Protein AF-A0A1U9Z2N8-F1 (afdb_monomer)

Structure (mmCIF, N/CA/C/O backbone):
data_AF-A0A1U9Z2N8-F1
#
_entry.id   AF-A0A1U9Z2N8-F1
#
loop_
_atom_site.group_PDB
_atom_site.id
_atom_site.type_symbol
_atom_site.label_atom_id
_atom_site.label_alt_id
_atom_site.label_comp_id
_atom_site.label_asym_id
_atom_site.label_entity_id
_atom_site.label_seq_id
_atom_site.pdbx_PDB_ins_code
_atom_site.Cartn_x
_atom_site.Cartn_y
_atom_site.Cartn_z
_atom_site.occupancy
_atom_site.B_iso_or_equiv
_atom_site.auth_seq_id
_atom_site.auth_comp_id
_atom_site.auth_asym_id
_atom_site.auth_atom_id
_atom_site.pdbx_PDB_model_num
ATOM 1 N N . MET A 1 1 ? -7.233 -22.721 44.522 1.00 43.84 1 MET A N 1
ATOM 2 C CA . MET A 1 1 ? -7.079 -23.276 43.161 1.00 43.84 1 MET A CA 1
ATOM 3 C C . MET A 1 1 ? -7.360 -22.132 42.201 1.00 43.84 1 MET A C 1
ATOM 5 O O . MET A 1 1 ? -8.273 -21.371 42.479 1.00 43.84 1 MET A O 1
ATOM 9 N N . PHE A 1 2 ? -6.476 -21.909 41.234 1.00 42.38 2 PHE A N 1
ATOM 10 C CA . PHE A 1 2 ? -6.271 -20.635 40.539 1.00 42.38 2 PHE A CA 1
ATOM 11 C C . PHE A 1 2 ? -7.500 -20.159 39.760 1.00 42.38 2 PHE A C 1
ATOM 13 O O . PHE A 1 2 ? -8.056 -20.897 38.957 1.00 42.38 2 PHE A O 1
ATOM 20 N N . GLU A 1 3 ? -7.896 -18.913 40.000 1.00 45.72 3 GLU A N 1
ATOM 21 C CA . GLU A 1 3 ? -8.934 -18.231 39.239 1.00 45.72 3 GLU A CA 1
ATOM 22 C C . GLU A 1 3 ? -8.285 -17.622 37.993 1.00 45.72 3 GLU A C 1
ATOM 24 O O . GLU A 1 3 ? -7.484 -16.685 38.088 1.00 45.72 3 GLU A O 1
ATOM 29 N N . GLU A 1 4 ? -8.573 -18.208 36.830 1.00 45.78 4 GLU A N 1
ATOM 30 C CA . GLU A 1 4 ? -8.168 -17.686 35.527 1.00 45.78 4 GLU A CA 1
ATOM 31 C C . GLU A 1 4 ? -8.770 -16.293 35.340 1.00 45.78 4 GLU A C 1
ATOM 33 O O . GLU A 1 4 ? -9.925 -16.107 34.954 1.00 45.78 4 GLU A O 1
ATOM 38 N N . ARG A 1 5 ? -7.964 -15.269 35.620 1.00 46.22 5 ARG A N 1
ATOM 39 C CA . ARG A 1 5 ? -8.271 -13.900 35.225 1.00 46.22 5 ARG A CA 1
ATOM 40 C C . ARG A 1 5 ? -8.181 -13.822 33.704 1.00 46.22 5 ARG A C 1
ATOM 42 O O . ARG A 1 5 ? -7.129 -13.495 33.165 1.00 46.22 5 ARG A O 1
ATOM 49 N N . SER A 1 6 ? -9.295 -14.097 33.024 1.00 51.06 6 SER A N 1
ATOM 50 C CA . SER A 1 6 ? -9.487 -13.690 31.631 1.00 51.06 6 SER A CA 1
ATOM 51 C C . SER A 1 6 ? -9.126 -12.205 31.510 1.00 51.06 6 SER A C 1
ATOM 53 O O . SER A 1 6 ? -9.690 -11.387 32.250 1.00 51.06 6 SER A O 1
ATOM 55 N N . PRO A 1 7 ? -8.177 -11.820 30.640 1.00 51.78 7 PRO A N 1
ATOM 56 C CA . PRO A 1 7 ? -7.832 -10.421 30.475 1.00 51.78 7 PRO A CA 1
ATOM 57 C C . PRO A 1 7 ? -9.045 -9.700 29.886 1.00 51.78 7 PRO A C 1
ATOM 59 O O . PRO A 1 7 ? -9.415 -9.901 28.733 1.00 51.78 7 PRO A O 1
ATOM 62 N N . ARG A 1 8 ? -9.696 -8.859 30.696 1.00 50.41 8 ARG A N 1
ATOM 63 C CA . ARG A 1 8 ? -10.712 -7.929 30.198 1.00 50.41 8 ARG A CA 1
ATOM 64 C C . ARG A 1 8 ? -9.999 -6.935 29.283 1.00 50.41 8 ARG A C 1
ATOM 66 O O . ARG A 1 8 ? -9.263 -6.078 29.773 1.00 50.41 8 ARG A O 1
ATOM 73 N N . LEU A 1 9 ? -10.205 -7.058 27.972 1.00 56.06 9 LEU A N 1
ATOM 74 C CA . LEU A 1 9 ? -9.880 -6.003 27.013 1.00 56.06 9 LEU A CA 1
ATOM 75 C C . LEU A 1 9 ? -10.618 -4.739 27.472 1.00 56.06 9 LEU A C 1
ATOM 77 O O . LEU A 1 9 ? -11.848 -4.702 27.517 1.00 56.06 9 LEU A O 1
ATOM 81 N N . LYS A 1 10 ? -9.866 -3.732 27.921 1.00 50.94 10 LYS A N 1
ATOM 82 C CA . LYS A 1 10 ? -10.428 -2.456 28.367 1.00 50.94 10 LYS A CA 1
ATOM 83 C C . LYS A 1 10 ? -10.980 -1.709 27.145 1.00 50.94 10 LYS A C 1
ATOM 85 O O . LYS A 1 10 ? -10.225 -1.065 26.427 1.00 50.94 10 LYS A O 1
ATOM 90 N N . SER A 1 11 ? -12.289 -1.806 26.930 1.00 58.47 11 SER A N 1
ATOM 91 C CA . SER A 1 11 ? -13.082 -0.876 26.112 1.00 58.47 11 SER A CA 1
ATOM 92 C C . SER A 1 11 ? -13.019 0.511 26.783 1.00 58.47 11 SER A C 1
ATOM 94 O O . SER A 1 11 ? -13.082 0.578 28.008 1.00 58.47 11 SER A O 1
ATOM 96 N N . GLU A 1 12 ? -12.762 1.643 26.117 1.00 52.28 12 GLU A N 1
ATOM 97 C CA . GLU A 1 12 ? -13.768 2.296 25.260 1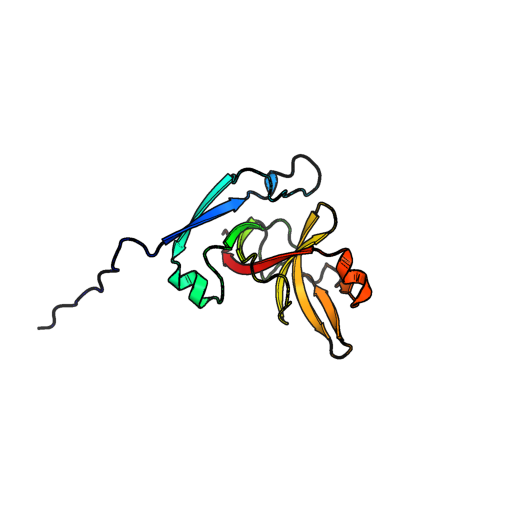.00 52.28 12 GLU A CA 1
ATOM 98 C C . GLU A 1 12 ? -13.219 3.330 24.233 1.00 52.28 12 GLU A C 1
ATOM 100 O O . GLU A 1 12 ? -14.010 4.037 23.617 1.00 52.28 12 GLU A O 1
ATOM 105 N N . LYS A 1 13 ? -11.902 3.453 23.974 1.00 57.69 13 LYS A N 1
ATOM 106 C CA . LYS A 1 13 ? -11.373 4.401 22.944 1.00 57.69 13 LYS A CA 1
ATOM 107 C C . LYS A 1 13 ? -10.172 3.898 22.119 1.00 57.69 13 LYS A C 1
ATOM 109 O O . LYS A 1 13 ? -9.349 4.693 21.666 1.00 57.69 13 LYS A O 1
ATOM 114 N N . THR A 1 14 ? -10.043 2.588 21.917 1.00 84.81 14 THR A N 1
ATOM 115 C CA . THR A 1 14 ? -8.888 2.008 21.193 1.00 84.81 14 THR A CA 1
ATOM 116 C C . THR A 1 14 ? -9.135 1.844 19.694 1.00 84.81 14 THR A C 1
ATOM 118 O O . THR A 1 14 ? -8.180 1.784 18.922 1.00 84.81 14 THR A O 1
ATOM 121 N N . LEU A 1 15 ? -10.396 1.793 19.265 1.00 92.69 15 LEU A N 1
ATOM 122 C CA . LEU A 1 15 ? -10.748 1.596 17.863 1.00 92.69 15 LEU A CA 1
ATOM 123 C C . LEU A 1 15 ? -10.699 2.911 17.078 1.00 92.69 15 LEU A C 1
ATOM 125 O O . LEU A 1 15 ? -11.011 3.985 17.597 1.00 92.69 15 LEU A O 1
ATOM 129 N N . ILE A 1 16 ? -10.311 2.810 15.814 1.00 94.44 16 ILE A N 1
ATOM 130 C CA . ILE A 1 16 ? -10.447 3.853 14.808 1.00 94.44 16 ILE A CA 1
ATOM 131 C C . ILE A 1 16 ? -11.221 3.291 13.622 1.00 94.44 16 ILE A C 1
ATOM 133 O O . ILE A 1 16 ? -10.994 2.161 13.192 1.00 94.44 16 ILE A O 1
ATOM 137 N N . THR A 1 17 ? -12.144 4.092 13.112 1.00 95.81 17 THR A N 1
ATOM 138 C CA . THR A 1 17 ? -12.923 3.773 11.923 1.00 95.81 17 THR A CA 1
ATOM 139 C C . THR A 1 17 ? -12.212 4.365 10.719 1.00 95.81 17 THR A C 1
ATOM 141 O O . THR A 1 17 ? -12.107 5.584 10.607 1.00 95.81 17 THR A O 1
ATOM 144 N N . LEU A 1 18 ? -11.703 3.505 9.841 1.00 94.06 18 LEU A N 1
ATOM 145 C CA . LEU A 1 18 ? -11.035 3.917 8.614 1.00 94.06 18 LEU A CA 1
ATOM 146 C C . LEU A 1 18 ? -12.054 3.980 7.469 1.00 94.06 18 LEU A C 1
ATOM 148 O O . LEU A 1 18 ? -12.837 3.033 7.322 1.00 94.06 18 LEU A O 1
ATOM 152 N N . PRO A 1 19 ? -12.064 5.042 6.646 1.00 92.25 19 PRO A N 1
ATOM 153 C CA . PRO A 1 19 ? -12.934 5.106 5.478 1.00 92.25 19 PRO A CA 1
ATOM 154 C C . PRO A 1 19 ? -12.567 4.005 4.477 1.00 92.25 19 PRO A C 1
ATOM 156 O O . PRO A 1 19 ? -11.389 3.752 4.222 1.00 92.25 19 PRO A O 1
ATOM 159 N N . PHE A 1 20 ? -13.585 3.345 3.926 1.00 90.81 20 PHE A N 1
ATOM 160 C CA . PHE A 1 20 ? -13.442 2.326 2.893 1.00 90.81 20 PHE A CA 1
ATOM 161 C C . PHE A 1 20 ? -13.826 2.900 1.534 1.00 90.81 20 PHE A C 1
ATOM 163 O O . PHE A 1 20 ? -14.971 3.302 1.325 1.00 90.81 20 PHE A O 1
ATOM 170 N N . PHE A 1 21 ? -12.880 2.888 0.603 1.00 85.00 21 PHE A N 1
ATOM 171 C CA . PHE A 1 21 ? -13.091 3.274 -0.782 1.00 85.00 21 PHE A CA 1
ATOM 172 C C . PHE A 1 21 ? -13.222 2.010 -1.629 1.00 85.00 21 PHE A C 1
ATOM 174 O O . PHE A 1 21 ? -12.273 1.234 -1.786 1.00 85.00 21 PHE A O 1
ATOM 181 N N . ALA A 1 22 ? -14.422 1.787 -2.164 1.00 67.88 22 ALA A N 1
ATOM 182 C CA . ALA A 1 22 ? -14.611 0.765 -3.176 1.00 67.88 22 ALA A CA 1
ATOM 183 C C . ALA A 1 22 ? -13.871 1.216 -4.436 1.00 67.88 22 ALA A C 1
ATOM 185 O O . ALA A 1 22 ? -14.081 2.327 -4.916 1.00 67.88 22 ALA A O 1
ATOM 186 N N . ALA A 1 23 ? -13.032 0.349 -4.998 1.00 58.06 23 ALA A N 1
ATOM 187 C CA . ALA A 1 23 ? -12.311 0.665 -6.228 1.00 58.06 23 ALA A CA 1
ATOM 188 C C . ALA A 1 23 ? -13.238 0.921 -7.440 1.00 58.06 23 ALA A C 1
ATOM 190 O O . ALA A 1 23 ? -12.785 1.378 -8.486 1.00 58.06 23 ALA A O 1
ATOM 191 N N . GLU A 1 24 ? -14.535 0.625 -7.302 1.00 45.97 24 GLU A N 1
ATOM 192 C CA . GLU A 1 24 ? -15.568 0.727 -8.338 1.00 45.97 24 GLU A CA 1
ATOM 193 C C . GLU A 1 24 ? -16.219 2.109 -8.483 1.00 45.97 24 GLU A C 1
ATOM 195 O O . GLU A 1 24 ? -17.018 2.295 -9.397 1.00 45.97 24 GLU A O 1
ATOM 200 N N . ALA A 1 25 ? -15.838 3.113 -7.688 1.00 34.59 25 ALA A N 1
ATOM 201 C CA . ALA A 1 25 ? -16.186 4.502 -8.013 1.00 34.59 25 ALA A CA 1
ATOM 202 C C . ALA A 1 25 ? -15.441 5.032 -9.271 1.00 34.59 25 ALA A C 1
ATOM 204 O O . ALA A 1 25 ? -15.705 6.125 -9.764 1.00 34.59 25 ALA A O 1
ATOM 205 N N . ALA A 1 26 ? -14.665 4.157 -9.920 1.00 36.19 26 ALA A N 1
ATOM 206 C CA . ALA A 1 26 ? -14.300 4.206 -11.327 1.00 36.19 26 ALA A CA 1
ATOM 207 C C . ALA A 1 26 ? -15.516 4.014 -12.266 1.00 36.19 26 ALA A C 1
ATOM 209 O O . ALA A 1 26 ? -15.616 3.023 -12.998 1.00 36.19 26 ALA A O 1
ATOM 210 N N . ALA A 1 27 ? -16.421 4.993 -12.319 1.00 26.98 27 ALA A N 1
ATOM 211 C CA . ALA A 1 27 ? -17.355 5.131 -13.434 1.00 26.98 27 ALA A CA 1
ATOM 212 C C . ALA A 1 27 ? -16.579 5.584 -14.691 1.00 26.98 27 ALA A C 1
ATOM 214 O O . ALA A 1 27 ? -16.524 6.763 -15.028 1.00 26.98 27 ALA A O 1
ATOM 215 N N . GLY A 1 28 ? -15.947 4.617 -15.365 1.00 28.16 28 GLY A N 1
ATOM 216 C CA . GLY A 1 28 ? -15.157 4.801 -16.585 1.00 28.16 28 GLY A CA 1
ATOM 217 C C . GLY A 1 28 ? -13.679 5.080 -16.302 1.00 28.16 28 GLY A C 1
ATOM 218 O O . GLY A 1 28 ? -13.316 6.161 -15.863 1.00 28.16 28 GLY A O 1
ATOM 219 N N . PHE A 1 29 ? -12.816 4.104 -16.599 1.00 29.61 29 PHE A N 1
ATOM 220 C CA . PHE A 1 29 ? -11.349 4.228 -16.574 1.00 29.61 29 PHE A CA 1
ATOM 221 C C . PHE A 1 29 ? -10.724 4.617 -15.217 1.00 29.61 29 PHE A C 1
ATOM 223 O O . PHE A 1 29 ? -10.268 5.735 -15.028 1.00 29.61 29 PHE A O 1
ATOM 230 N N . GLY A 1 30 ? -10.617 3.658 -14.289 1.00 35.53 30 GLY A N 1
ATOM 231 C CA . GLY A 1 30 ? -9.531 3.616 -13.288 1.00 35.53 30 GLY A CA 1
ATOM 232 C C . GLY A 1 30 ? -9.459 4.715 -12.219 1.00 35.53 30 GLY A C 1
ATOM 233 O O . GLY A 1 30 ? -8.498 4.722 -11.451 1.00 35.53 30 GLY A O 1
ATOM 234 N N . ARG A 1 31 ? -10.448 5.604 -12.137 1.00 39.75 31 ARG A N 1
ATOM 235 C CA . ARG A 1 31 ? -10.455 6.722 -11.194 1.00 39.75 31 ARG A CA 1
ATOM 236 C C . ARG A 1 31 ? -10.863 6.266 -9.796 1.00 39.75 31 ARG A C 1
ATOM 238 O O . ARG A 1 31 ? -11.978 5.813 -9.595 1.00 39.75 31 ARG A O 1
ATOM 245 N N . ILE A 1 32 ? -9.947 6.413 -8.843 1.00 47.88 32 ILE A N 1
ATOM 246 C CA . ILE A 1 32 ? -10.291 6.637 -7.437 1.00 47.88 32 ILE A CA 1
ATOM 247 C C . ILE A 1 32 ? -9.838 8.065 -7.154 1.00 47.88 32 ILE A C 1
ATOM 249 O O . ILE A 1 32 ? -8.643 8.341 -6.949 1.00 47.88 32 ILE A O 1
ATOM 253 N N . ALA A 1 33 ? -10.787 8.993 -7.216 1.00 48.69 33 ALA A N 1
ATOM 254 C CA . ALA A 1 33 ? -10.561 10.317 -6.673 1.00 48.69 33 ALA A CA 1
ATOM 255 C C . ALA A 1 33 ? -10.621 10.189 -5.147 1.00 48.69 33 ALA A C 1
ATOM 257 O O . ALA A 1 33 ? -11.582 9.665 -4.599 1.00 48.69 33 ALA A O 1
ATOM 258 N N . LEU A 1 34 ? -9.612 10.696 -4.433 1.00 51.88 34 LEU A N 1
ATOM 259 C CA . LEU A 1 34 ? -9.725 10.863 -2.974 1.00 51.88 34 LEU A CA 1
ATOM 260 C C . LEU A 1 34 ? -10.863 11.834 -2.585 1.00 51.88 34 LEU A C 1
ATOM 262 O O . LEU A 1 34 ? -11.174 11.953 -1.405 1.00 51.88 34 LEU A O 1
ATOM 266 N N . ASP A 1 35 ? -11.469 12.503 -3.571 1.00 52.09 35 ASP A N 1
ATOM 267 C CA . ASP A 1 35 ? -12.647 13.361 -3.441 1.00 52.09 35 ASP A CA 1
ATOM 268 C C . ASP A 1 35 ? -13.979 12.584 -3.505 1.00 52.09 35 ASP A C 1
ATOM 270 O O . ASP A 1 35 ? -15.053 13.180 -3.414 1.00 52.09 35 ASP A O 1
ATOM 274 N N . GLU A 1 36 ? -13.943 11.260 -3.678 1.00 61.72 36 GLU A N 1
ATOM 275 C CA . GLU A 1 36 ? -15.140 10.422 -3.629 1.00 61.72 36 GLU A CA 1
ATOM 276 C C . GLU A 1 36 ? -15.600 10.173 -2.192 1.00 61.72 36 GLU A C 1
ATOM 278 O O . GLU A 1 36 ? -14.814 10.096 -1.248 1.00 61.72 36 GLU A O 1
ATOM 283 N N . LEU A 1 37 ? -16.913 10.022 -2.012 1.00 67.69 37 LEU A N 1
ATOM 284 C CA . LEU A 1 37 ? -17.466 9.640 -0.719 1.00 67.69 37 LEU A CA 1
ATOM 285 C C . LEU A 1 37 ? -17.089 8.180 -0.409 1.00 67.69 37 LEU A C 1
ATOM 287 O O . LEU A 1 37 ? -17.256 7.320 -1.278 1.00 67.69 37 LEU A O 1
ATOM 291 N N . PRO A 1 38 ? -16.634 7.865 0.818 1.00 78.75 38 PRO A N 1
ATOM 292 C CA . PRO A 1 38 ? -16.364 6.490 1.215 1.00 78.75 38 PRO A CA 1
ATOM 293 C C . PRO A 1 38 ? -17.591 5.595 0.999 1.00 78.75 38 PRO A C 1
ATOM 295 O O . PRO A 1 38 ? -18.698 5.926 1.423 1.00 78.75 38 PRO A O 1
ATOM 298 N N . ALA A 1 39 ? -17.381 4.426 0.395 1.00 84.38 39 ALA A N 1
ATOM 299 C CA . ALA A 1 39 ? -18.410 3.400 0.216 1.00 84.38 39 ALA A CA 1
ATOM 300 C C . ALA A 1 39 ? -18.793 2.721 1.544 1.00 84.38 39 ALA A C 1
ATOM 302 O O . ALA A 1 39 ? -19.817 2.047 1.645 1.00 84.38 39 ALA A O 1
ATOM 303 N N . GLY A 1 40 ? -17.963 2.885 2.572 1.00 88.56 40 GLY A N 1
ATOM 304 C CA . GLY A 1 40 ? -18.222 2.396 3.914 1.00 88.56 40 GLY A CA 1
ATOM 305 C C . GLY A 1 40 ? -17.076 2.732 4.853 1.00 88.56 40 GLY A C 1
ATOM 306 O O . GLY A 1 40 ? -16.317 3.678 4.635 1.00 88.56 40 GLY A O 1
ATOM 307 N N . SER A 1 41 ? -16.925 1.933 5.902 1.00 91.81 41 SER A N 1
ATOM 308 C CA . SER A 1 41 ? -15.770 2.018 6.787 1.00 91.81 41 SER A CA 1
ATOM 309 C C . SER A 1 41 ? -15.475 0.687 7.470 1.00 91.81 41 SER A C 1
ATOM 311 O O . SER A 1 41 ? -16.343 -0.180 7.565 1.00 91.81 41 SER A O 1
ATOM 313 N N . VAL A 1 42 ? -14.237 0.527 7.937 1.00 93.00 42 VAL A N 1
ATOM 314 C CA . VAL A 1 42 ? -13.777 -0.659 8.669 1.00 93.00 42 VAL A CA 1
ATOM 315 C C . VAL A 1 42 ? -13.097 -0.208 9.955 1.00 93.00 42 VAL A C 1
ATOM 317 O O . VAL A 1 42 ? -12.264 0.699 9.942 1.00 93.00 42 VAL A O 1
ATOM 320 N N . ALA A 1 43 ? -13.456 -0.830 11.076 1.00 95.19 43 ALA A N 1
ATOM 321 C CA . ALA A 1 43 ? -12.864 -0.520 12.370 1.00 95.19 43 ALA A CA 1
ATOM 322 C C . ALA A 1 43 ? -11.598 -1.351 12.615 1.00 95.19 43 ALA A C 1
ATOM 324 O O . ALA A 1 43 ? -11.607 -2.572 12.466 1.00 95.19 43 ALA A O 1
ATOM 325 N N . PHE A 1 44 ? -10.533 -0.686 13.054 1.00 95.44 44 PHE A N 1
ATOM 326 C CA . PHE A 1 44 ? -9.278 -1.305 13.473 1.00 95.44 44 PHE A CA 1
ATOM 327 C C . PHE A 1 44 ? -8.882 -0.830 14.869 1.00 95.44 44 PHE A C 1
ATOM 329 O O . PHE A 1 44 ? -9.164 0.299 15.265 1.00 95.44 44 PHE A O 1
ATOM 336 N N . GLU A 1 45 ? -8.161 -1.666 15.611 1.00 95.44 45 GLU A N 1
ATOM 337 C CA . GLU A 1 45 ? -7.437 -1.224 16.803 1.00 95.44 45 GLU A CA 1
ATOM 338 C C . GLU A 1 45 ? -6.316 -0.250 16.404 1.00 95.44 45 GLU A C 1
ATOM 340 O O . GLU A 1 45 ? -5.453 -0.567 15.581 1.00 95.44 45 GLU A O 1
ATOM 345 N N . ARG A 1 46 ? -6.264 0.930 17.033 1.00 95.19 46 ARG A N 1
ATOM 346 C CA . ARG A 1 46 ? -5.163 1.891 16.847 1.00 95.19 46 ARG A CA 1
ATOM 347 C C . ARG A 1 46 ? -3.812 1.268 17.201 1.00 95.19 46 ARG A C 1
ATOM 349 O O . ARG A 1 46 ? -2.820 1.544 16.535 1.00 95.19 46 ARG A O 1
ATOM 356 N N . SER A 1 47 ? -3.772 0.452 18.256 1.00 95.44 47 SER A N 1
ATOM 357 C CA . SER A 1 47 ? -2.575 -0.259 18.726 1.00 95.44 47 SER A CA 1
ATOM 358 C C . SER A 1 47 ? -2.037 -1.219 17.657 1.00 95.44 47 SER A C 1
ATOM 360 O O . SER A 1 47 ? -0.836 -1.232 17.394 1.00 95.44 47 SER A O 1
ATOM 362 N N . PHE A 1 48 ? -2.934 -1.944 16.984 1.00 95.88 48 PHE A N 1
ATOM 363 C CA . PHE A 1 48 ? -2.609 -2.856 15.896 1.00 95.88 48 PHE A CA 1
ATOM 364 C C . PHE A 1 48 ? -1.987 -2.107 14.716 1.00 95.88 48 PHE A C 1
ATOM 366 O O . PHE A 1 48 ? -0.876 -2.435 14.311 1.00 95.88 48 PHE A O 1
ATOM 373 N N . LEU A 1 49 ? -2.622 -1.036 14.233 1.00 96.50 49 LEU A N 1
ATOM 374 C CA . LEU A 1 49 ? -2.076 -0.231 13.132 1.00 96.50 49 LEU A CA 1
ATOM 375 C C . LEU A 1 49 ? -0.706 0.374 13.478 1.00 96.50 49 LEU A C 1
ATOM 377 O O . LEU A 1 49 ? 0.225 0.305 12.678 1.00 96.50 49 LEU A O 1
ATOM 381 N N . ARG A 1 50 ? -0.540 0.889 14.704 1.00 96.31 50 ARG A N 1
ATOM 382 C CA . ARG A 1 50 ? 0.760 1.391 15.180 1.00 96.31 50 ARG A CA 1
ATOM 383 C C . ARG A 1 50 ? 1.826 0.299 15.224 1.00 96.31 50 ARG A C 1
ATOM 385 O O . ARG A 1 50 ? 2.975 0.580 14.903 1.00 96.31 50 ARG A O 1
ATOM 392 N N . SER A 1 51 ? 1.462 -0.932 15.588 1.00 96.19 51 SER A N 1
ATOM 393 C CA . SER A 1 51 ? 2.403 -2.062 15.599 1.00 96.19 51 SER A CA 1
ATOM 394 C C . SER A 1 51 ? 2.916 -2.431 14.201 1.00 96.19 51 SER A C 1
ATOM 396 O O . SER A 1 51 ? 4.021 -2.947 14.080 1.00 96.19 51 SER A O 1
ATOM 398 N N . LEU A 1 52 ? 2.158 -2.094 13.151 1.00 95.31 52 LEU A N 1
ATOM 399 C CA . LEU A 1 52 ? 2.555 -2.235 11.746 1.00 95.31 52 LEU A CA 1
ATOM 400 C C . LEU A 1 52 ? 3.362 -1.029 11.227 1.00 95.31 52 LEU A C 1
ATOM 402 O O . LEU A 1 52 ? 3.676 -0.955 10.042 1.00 95.31 52 LEU A O 1
ATOM 406 N N . GLY A 1 53 ? 3.678 -0.061 12.094 1.00 94.19 53 GLY A N 1
ATOM 407 C CA . GLY A 1 53 ? 4.377 1.167 11.721 1.00 94.19 53 GLY A CA 1
ATOM 408 C C . GLY A 1 53 ? 3.503 2.180 10.979 1.00 94.19 53 GLY A C 1
ATOM 409 O O . GLY A 1 53 ? 4.046 3.044 10.294 1.00 94.19 53 GLY A O 1
ATOM 410 N N . ALA A 1 54 ? 2.174 2.072 11.082 1.00 96.06 54 ALA A N 1
ATOM 411 C CA . ALA A 1 54 ? 1.234 3.010 10.477 1.00 96.06 54 ALA A CA 1
ATOM 412 C C . ALA A 1 54 ? 0.851 4.148 11.439 1.00 96.06 54 ALA A C 1
ATOM 414 O O . ALA A 1 54 ? 0.783 3.955 12.659 1.00 96.06 54 ALA A O 1
ATOM 415 N N . SER A 1 55 ? 0.522 5.316 10.891 1.00 95.94 55 SER A N 1
ATOM 416 C CA . SER A 1 55 ? -0.190 6.392 11.578 1.00 95.94 55 SER A CA 1
ATOM 417 C C . SER A 1 55 ? -1.701 6.176 11.426 1.00 95.94 55 SER A C 1
ATOM 419 O O . SER A 1 55 ? -2.237 6.424 10.344 1.00 95.94 55 SER A O 1
ATOM 421 N N . PRO A 1 56 ? -2.424 5.727 12.475 1.00 95.06 56 PRO A N 1
ATOM 422 C CA . PRO A 1 56 ? -3.823 5.316 12.337 1.00 95.06 56 PRO A CA 1
ATOM 423 C C . PRO A 1 56 ? -4.726 6.411 11.764 1.00 95.06 56 PRO A C 1
ATOM 425 O O . PRO A 1 56 ? -5.592 6.126 10.947 1.00 95.06 56 PRO A O 1
ATOM 428 N N . ASP A 1 57 ? -4.503 7.661 12.170 1.00 94.31 57 ASP A N 1
ATOM 429 C CA . ASP A 1 57 ? -5.317 8.811 11.765 1.00 94.31 57 ASP A CA 1
ATOM 430 C C . ASP A 1 57 ? -5.113 9.213 10.288 1.00 94.31 57 ASP A C 1
ATOM 432 O O . ASP A 1 57 ? -5.918 9.963 9.750 1.00 94.31 57 ASP A O 1
ATOM 436 N N . ASN A 1 58 ? -4.079 8.676 9.627 1.00 94.06 58 ASN A N 1
ATOM 437 C CA . ASN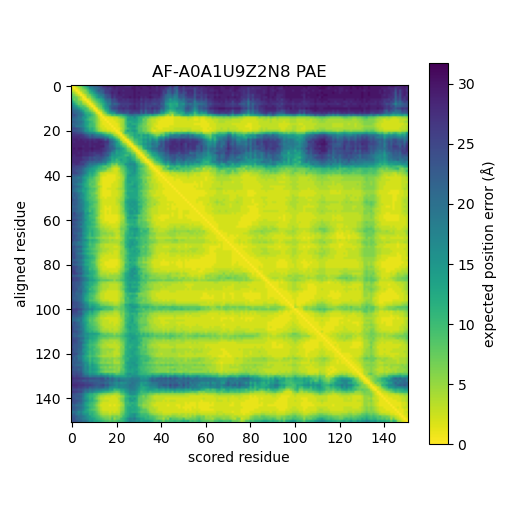 A 1 58 ? -3.793 8.877 8.201 1.00 94.06 58 ASN A CA 1
ATOM 438 C C . ASN A 1 58 ? -4.085 7.619 7.367 1.00 94.06 58 ASN A C 1
ATOM 440 O O . ASN A 1 58 ? -3.626 7.510 6.228 1.00 94.06 58 ASN A O 1
ATOM 444 N N . CYS A 1 59 ? -4.778 6.635 7.950 1.00 94.88 59 CYS A N 1
ATOM 445 C CA . CYS A 1 59 ? -5.074 5.384 7.272 1.00 94.88 59 CYS A CA 1
ATOM 446 C C . CYS A 1 59 ? -6.436 5.413 6.571 1.00 94.88 59 CYS A C 1
ATOM 448 O O . CYS A 1 59 ? -7.421 5.928 7.098 1.00 94.88 59 CYS A O 1
ATOM 450 N N . PHE A 1 60 ? -6.514 4.752 5.421 1.00 93.94 60 PHE A N 1
ATOM 451 C CA . PHE A 1 60 ? -7.773 4.395 4.771 1.00 93.94 60 PHE A CA 1
ATOM 452 C C . PHE A 1 60 ? -7.720 2.959 4.257 1.00 93.94 60 PHE A C 1
ATOM 454 O O . PHE A 1 60 ? -6.672 2.308 4.272 1.00 93.94 60 PHE A O 1
ATOM 461 N N . VAL A 1 61 ? -8.870 2.461 3.820 1.00 93.94 61 VAL A N 1
ATOM 462 C CA . VAL A 1 61 ? -9.023 1.107 3.303 1.00 93.94 61 VAL A CA 1
ATOM 463 C C . VAL A 1 61 ? -9.471 1.166 1.849 1.00 93.94 61 VAL A C 1
ATOM 465 O O . VAL A 1 61 ? -10.357 1.947 1.509 1.00 93.94 61 VAL A O 1
ATOM 468 N N . MET A 1 62 ? -8.901 0.323 0.992 1.00 90.44 62 MET A N 1
ATOM 469 C CA . MET A 1 62 ? -9.383 0.134 -0.380 1.00 90.44 62 MET A CA 1
ATOM 470 C C . MET A 1 62 ? -9.394 -1.339 -0.771 1.00 90.44 62 MET A C 1
ATOM 472 O O . MET A 1 62 ? -8.733 -2.163 -0.140 1.00 90.44 62 MET A O 1
ATOM 476 N N . LYS A 1 63 ? -10.118 -1.664 -1.840 1.00 89.19 63 LYS A N 1
ATOM 477 C CA . LYS A 1 63 ? -10.063 -2.987 -2.470 1.00 89.19 63 LYS A CA 1
ATOM 478 C C . LYS A 1 63 ? -8.980 -3.008 -3.555 1.00 89.19 63 LYS A C 1
ATOM 480 O O . LYS A 1 63 ? -8.895 -2.062 -4.340 1.00 89.19 63 LYS A O 1
ATOM 485 N N . SER A 1 64 ? -8.149 -4.048 -3.602 1.00 87.56 64 SER A N 1
ATOM 486 C CA . SER A 1 64 ? -7.273 -4.300 -4.749 1.00 87.56 64 SER A CA 1
ATOM 487 C C . SER A 1 64 ? -8.099 -4.763 -5.947 1.00 87.56 64 SER A C 1
ATOM 489 O O . SER A 1 64 ? -9.200 -5.286 -5.788 1.00 87.56 64 SER A O 1
ATOM 491 N N . ARG A 1 65 ? -7.560 -4.558 -7.151 1.00 85.38 65 ARG A N 1
ATOM 492 C CA . ARG A 1 65 ? -8.160 -5.046 -8.390 1.00 85.38 65 ARG A CA 1
ATOM 493 C C . ARG A 1 65 ? -7.088 -5.571 -9.333 1.00 85.38 65 ARG A C 1
ATOM 495 O O . ARG A 1 65 ? -6.068 -4.911 -9.539 1.00 85.38 65 ARG A O 1
ATOM 502 N N . GLY A 1 66 ? -7.372 -6.707 -9.950 1.00 85.75 66 GLY A N 1
ATOM 503 C CA . GLY A 1 66 ? -6.493 -7.391 -10.879 1.00 85.75 66 GLY A CA 1
ATOM 504 C C . GLY A 1 66 ? -5.492 -8.313 -10.188 1.00 85.75 66 GLY A C 1
ATOM 505 O O . GLY A 1 66 ? -5.481 -8.514 -8.976 1.00 85.75 66 GLY A O 1
ATOM 506 N N . ASP A 1 67 ? -4.625 -8.889 -11.003 1.00 88.12 67 ASP A N 1
ATOM 507 C CA . ASP A 1 67 ? -3.697 -9.956 -10.644 1.00 88.12 67 ASP A CA 1
ATOM 508 C C . ASP A 1 67 ? -2.233 -9.499 -10.597 1.00 88.12 67 ASP A C 1
ATOM 510 O O . ASP A 1 67 ? -1.344 -10.308 -10.339 1.00 88.12 67 ASP A O 1
ATOM 514 N N . SER A 1 68 ? -1.960 -8.211 -10.809 1.00 87.44 68 SER A N 1
ATOM 515 C CA . SER A 1 68 ? -0.597 -7.665 -10.895 1.00 87.44 68 SER A CA 1
ATOM 516 C C . SER A 1 68 ? 0.239 -7.909 -9.636 1.00 87.44 68 SER A C 1
ATOM 518 O O . SER A 1 68 ? 1.461 -8.017 -9.698 1.00 87.44 68 SER A O 1
ATOM 520 N N . MET A 1 69 ? -0.405 -8.032 -8.479 1.00 93.88 69 MET A N 1
ATOM 521 C CA . MET A 1 69 ? 0.267 -8.282 -7.207 1.00 93.88 69 MET A CA 1
ATOM 522 C C . MET A 1 69 ? 0.145 -9.731 -6.725 1.00 93.88 69 MET A C 1
ATOM 524 O O . MET A 1 69 ? 0.557 -10.035 -5.602 1.00 93.88 69 MET A O 1
ATOM 528 N N . GLN A 1 70 ? -0.372 -10.645 -7.550 1.00 91.00 70 GLN A N 1
ATOM 529 C CA . GLN A 1 70 ? -0.381 -12.070 -7.225 1.00 91.00 70 GLN A CA 1
ATOM 530 C C . GLN A 1 70 ? 1.044 -12.649 -7.260 1.00 91.00 70 GLN A C 1
ATOM 532 O O . GLN A 1 70 ? 1.822 -12.282 -8.136 1.00 91.00 70 GLN A O 1
ATOM 537 N N . PRO A 1 71 ? 1.412 -13.553 -6.329 1.00 92.00 71 PRO A N 1
ATOM 538 C CA . PRO A 1 71 ? 0.557 -14.198 -5.324 1.00 92.00 71 PRO A CA 1
ATOM 539 C C . PRO A 1 71 ? 0.448 -13.435 -3.991 1.00 92.00 71 PRO A C 1
ATOM 541 O O . PRO A 1 71 ? -0.255 -13.883 -3.083 1.00 92.00 71 PRO A O 1
ATOM 544 N N . THR A 1 72 ? 1.162 -12.321 -3.821 1.00 94.12 72 THR A N 1
ATOM 545 C CA . THR A 1 72 ? 1.216 -11.595 -2.543 1.00 94.12 72 THR A CA 1
ATOM 546 C C . THR A 1 72 ? -0.155 -11.049 -2.163 1.00 94.12 72 THR A C 1
ATOM 548 O O . THR A 1 72 ? -0.678 -11.404 -1.101 1.00 94.12 72 THR A O 1
ATOM 551 N N . ILE A 1 73 ? -0.748 -10.258 -3.056 1.00 92.31 73 ILE A N 1
ATOM 552 C CA . ILE A 1 73 ? -2.082 -9.675 -2.931 1.00 92.31 73 ILE A CA 1
ATOM 553 C C . ILE A 1 73 ? -2.954 -10.278 -4.042 1.00 92.31 73 ILE A C 1
ATOM 555 O O . ILE A 1 73 ? -2.796 -9.905 -5.206 1.00 92.31 73 ILE A O 1
ATOM 559 N N . PRO A 1 74 ? -3.845 -11.225 -3.702 1.00 91.75 74 PRO A N 1
ATOM 560 C CA . PRO A 1 74 ? -4.904 -11.681 -4.591 1.00 91.75 74 PRO A CA 1
ATOM 561 C C . PRO A 1 74 ? -5.797 -10.544 -5.074 1.00 91.75 74 PRO A C 1
ATOM 563 O O . PRO A 1 74 ? -5.909 -9.498 -4.421 1.00 91.75 74 PRO A O 1
ATOM 566 N N . ASP A 1 75 ? -6.477 -10.795 -6.188 1.00 88.50 75 ASP A N 1
ATOM 567 C CA . ASP A 1 75 ? -7.568 -9.927 -6.616 1.00 88.50 75 ASP A CA 1
ATOM 568 C C . ASP A 1 75 ? -8.600 -9.791 -5.487 1.00 88.50 75 ASP A C 1
ATOM 570 O O . ASP A 1 75 ? -8.733 -10.681 -4.642 1.00 88.50 75 ASP A O 1
ATOM 574 N N . ASP A 1 76 ? -9.283 -8.652 -5.438 1.00 88.25 76 ASP A N 1
ATOM 575 C CA . ASP A 1 76 ? -10.326 -8.358 -4.454 1.00 88.25 76 ASP A CA 1
ATOM 576 C C . ASP A 1 76 ? -9.904 -8.320 -2.967 1.00 88.25 76 ASP A C 1
ATOM 578 O O . ASP A 1 76 ? -10.756 -8.217 -2.078 1.00 88.25 76 ASP A O 1
ATOM 582 N N . SER A 1 77 ? -8.602 -8.324 -2.668 1.00 91.12 77 SER A N 1
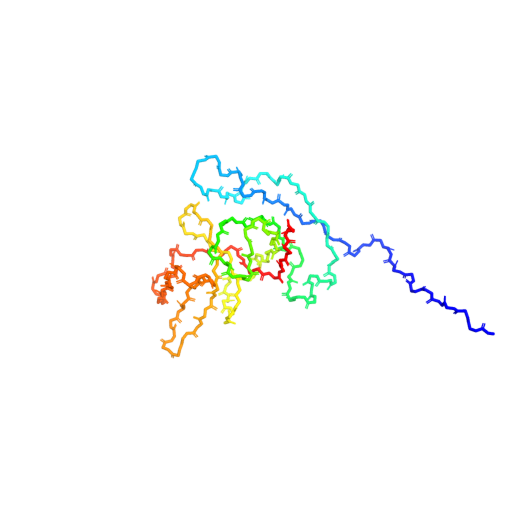ATOM 583 C CA . SER A 1 77 ? -8.076 -8.160 -1.307 1.00 91.12 77 SER A CA 1
ATOM 584 C C . SER A 1 77 ? -8.394 -6.783 -0.726 1.00 91.12 77 SER A C 1
ATOM 586 O O . SER A 1 77 ? -8.427 -5.773 -1.427 1.00 91.12 77 SER A O 1
ATOM 588 N N . ILE A 1 78 ? -8.549 -6.713 0.593 1.00 92.50 78 ILE A N 1
ATOM 589 C CA . ILE A 1 78 ? -8.713 -5.443 1.303 1.00 92.50 78 ILE A CA 1
ATOM 590 C C . ILE A 1 78 ? -7.343 -4.963 1.762 1.00 92.50 78 ILE A C 1
ATOM 592 O O . ILE A 1 78 ? -6.617 -5.698 2.428 1.00 92.50 78 ILE A O 1
ATOM 596 N N . LEU A 1 79 ? -6.997 -3.730 1.412 1.00 94.69 79 LEU A N 1
ATOM 597 C CA . LEU A 1 79 ? -5.721 -3.091 1.707 1.00 94.69 79 LEU A CA 1
ATOM 598 C C . LEU A 1 79 ? -5.929 -1.961 2.713 1.00 94.69 79 LEU A C 1
ATOM 600 O O . LEU A 1 79 ? -6.870 -1.185 2.567 1.00 94.69 79 LEU A O 1
ATOM 604 N N . VAL A 1 80 ? -5.026 -1.831 3.684 1.00 96.50 80 VAL A N 1
ATOM 605 C CA . VAL A 1 80 ? -4.921 -0.656 4.560 1.00 96.50 80 VAL A CA 1
ATOM 606 C C . VAL A 1 80 ? -3.717 0.162 4.120 1.00 96.50 80 VAL A C 1
ATOM 608 O O . VAL A 1 80 ? -2.606 -0.369 4.018 1.00 96.50 80 VAL A O 1
ATOM 611 N N . ILE A 1 81 ? -3.942 1.447 3.870 1.00 95.62 81 ILE A N 1
ATOM 612 C CA . ILE A 1 81 ? -2.957 2.370 3.316 1.00 95.62 81 ILE A CA 1
ATOM 613 C C . ILE A 1 81 ? -2.743 3.512 4.291 1.00 95.62 81 ILE A C 1
ATOM 615 O O . ILE A 1 81 ? -3.714 4.136 4.700 1.00 95.62 81 ILE A O 1
ATOM 619 N N . ASP A 1 82 ? -1.486 3.805 4.611 1.00 95.75 82 ASP A N 1
ATOM 620 C CA . ASP A 1 82 ? -1.080 4.974 5.388 1.00 95.75 82 ASP A CA 1
ATOM 621 C C . ASP A 1 82 ? -0.587 6.095 4.462 1.00 95.75 82 ASP A C 1
ATOM 623 O O . ASP A 1 82 ? 0.457 5.975 3.812 1.00 95.75 82 ASP A O 1
ATOM 627 N N . GLN A 1 83 ? -1.338 7.197 4.427 1.00 93.31 83 GLN A N 1
ATOM 628 C CA . GLN A 1 83 ? -1.080 8.368 3.581 1.00 93.31 83 GLN A CA 1
ATOM 629 C C . GLN A 1 83 ? 0.017 9.289 4.115 1.00 93.31 83 GLN A C 1
ATOM 631 O O . GLN A 1 83 ? 0.447 10.195 3.409 1.00 93.31 83 GLN A O 1
ATOM 636 N N . SER A 1 84 ? 0.496 9.078 5.342 1.00 90.62 84 SER A N 1
ATOM 637 C CA . SER A 1 84 ? 1.622 9.858 5.870 1.00 90.62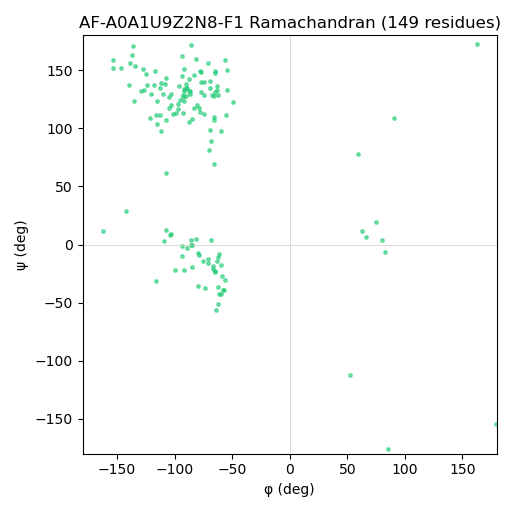 84 SER A CA 1
ATOM 638 C C . SER A 1 84 ? 2.985 9.375 5.378 1.00 90.62 84 SER A C 1
ATOM 640 O O . SER A 1 84 ? 3.997 10.028 5.614 1.00 90.62 84 SER A O 1
ATOM 642 N N . GLN A 1 85 ? 3.024 8.242 4.674 1.00 87.88 85 GLN A N 1
ATOM 643 C CA . GLN A 1 85 ? 4.252 7.586 4.227 1.00 87.88 85 GLN A CA 1
ATOM 644 C C . GLN A 1 85 ? 4.446 7.747 2.719 1.00 87.88 85 GLN A C 1
ATOM 646 O O . GLN A 1 85 ? 4.443 6.773 1.967 1.00 87.88 85 GLN A O 1
ATOM 651 N N . THR A 1 86 ? 4.564 9.000 2.282 1.00 85.56 86 THR A N 1
ATOM 652 C CA . THR A 1 86 ? 4.635 9.384 0.861 1.00 85.56 86 THR A CA 1
ATOM 653 C C . THR A 1 86 ? 5.969 10.024 0.479 1.00 85.56 86 THR A C 1
ATOM 655 O O . THR A 1 86 ? 6.434 9.816 -0.636 1.00 85.56 86 THR A O 1
ATOM 658 N N . GLU A 1 87 ? 6.622 10.743 1.398 1.00 82.25 87 GLU A N 1
ATOM 659 C CA . GLU A 1 87 ? 7.870 11.473 1.116 1.00 82.25 87 GLU A CA 1
ATOM 660 C C . GLU A 1 87 ? 9.092 10.559 0.973 1.00 82.25 87 GLU A C 1
ATOM 662 O O . GLU A 1 87 ? 9.978 10.808 0.156 1.00 82.25 87 GLU A O 1
ATOM 667 N N . LYS A 1 88 ? 9.161 9.493 1.778 1.00 86.19 88 LYS A N 1
ATOM 668 C CA . LYS A 1 88 ? 10.299 8.572 1.799 1.00 86.19 88 LYS A CA 1
ATOM 669 C C . LYS A 1 88 ? 9.851 7.156 1.483 1.00 86.19 88 LYS A C 1
ATOM 671 O O . LYS A 1 88 ? 9.250 6.478 2.311 1.00 86.19 88 LYS A O 1
ATOM 676 N N . ILE A 1 89 ? 10.221 6.695 0.295 1.00 89.94 89 ILE A N 1
ATOM 677 C CA . ILE A 1 89 ? 9.941 5.336 -0.157 1.00 89.94 89 ILE A CA 1
ATOM 678 C C . ILE A 1 89 ? 10.936 4.365 0.489 1.00 89.94 89 ILE A C 1
ATOM 680 O O . ILE A 1 89 ? 12.138 4.398 0.225 1.00 89.94 89 ILE A O 1
ATOM 684 N N . GLU A 1 90 ? 10.431 3.481 1.340 1.00 92.56 90 GLU A N 1
ATOM 685 C CA . GLU A 1 90 ? 11.187 2.374 1.928 1.00 92.56 90 GLU A CA 1
ATOM 686 C C . GLU A 1 90 ? 11.391 1.209 0.948 1.00 92.56 90 GLU A C 1
ATOM 688 O O . GLU A 1 90 ? 10.480 0.817 0.214 1.00 92.56 90 GLU A O 1
ATOM 693 N N . HIS A 1 91 ? 12.595 0.627 0.972 1.00 94.50 91 HIS A N 1
ATOM 694 C CA . HIS A 1 91 ? 12.966 -0.506 0.128 1.00 94.50 91 HIS A CA 1
ATOM 695 C C . HIS A 1 91 ? 12.137 -1.756 0.463 1.00 94.50 91 HIS A C 1
ATOM 697 O O . HIS A 1 91 ? 12.052 -2.174 1.613 1.00 94.50 91 HIS A O 1
ATOM 703 N N . GLY A 1 92 ? 11.586 -2.400 -0.563 1.00 95.06 92 GLY A N 1
ATOM 704 C CA . GLY A 1 92 ? 10.846 -3.657 -0.473 1.00 95.06 92 GLY A CA 1
ATOM 705 C C . GLY A 1 92 ? 9.377 -3.506 -0.076 1.00 95.06 92 GLY A C 1
ATOM 706 O O . GLY A 1 92 ? 8.647 -4.498 -0.121 1.00 95.06 92 GLY A O 1
ATOM 707 N N . CYS A 1 93 ? 8.922 -2.302 0.274 1.00 96.06 93 CYS A N 1
ATOM 708 C CA . CYS A 1 93 ? 7.548 -2.044 0.694 1.00 96.06 93 CYS A CA 1
ATOM 709 C C . CYS A 1 93 ? 6.580 -1.901 -0.490 1.00 96.06 93 CYS A C 1
ATOM 711 O O . CYS A 1 93 ? 6.972 -1.633 -1.627 1.00 96.06 93 CYS A O 1
ATOM 713 N N . LEU A 1 94 ? 5.294 -2.090 -0.196 1.00 95.88 94 LEU A N 1
ATOM 714 C CA . LEU A 1 94 ? 4.192 -1.944 -1.141 1.00 95.88 94 LEU A CA 1
ATOM 715 C C . LEU A 1 94 ? 3.575 -0.556 -1.006 1.00 95.88 94 LEU A C 1
ATOM 717 O O . LEU A 1 94 ? 3.327 -0.095 0.106 1.00 95.88 94 LEU A O 1
ATOM 721 N N . TYR A 1 95 ? 3.295 0.084 -2.132 1.00 94.75 95 TYR A N 1
ATOM 722 C CA . TYR A 1 95 ? 2.723 1.424 -2.179 1.00 94.75 95 TYR A CA 1
ATOM 723 C C . TYR A 1 95 ? 1.586 1.481 -3.181 1.00 94.75 95 TYR A C 1
ATOM 725 O O . TYR A 1 95 ? 1.555 0.722 -4.154 1.00 94.75 95 TYR A O 1
ATOM 733 N N . VAL A 1 96 ? 0.676 2.417 -2.933 1.00 92.69 96 VAL A N 1
ATOM 734 C CA . VAL A 1 96 ? -0.305 2.842 -3.922 1.00 92.69 96 VAL A CA 1
ATOM 735 C C . VAL A 1 96 ? 0.225 4.097 -4.594 1.00 92.69 96 VAL A C 1
ATOM 737 O O . VAL A 1 96 ? 0.488 5.106 -3.940 1.00 92.69 96 VAL A O 1
ATOM 740 N N . PHE A 1 97 ? 0.387 4.019 -5.904 1.00 88.31 97 PHE A N 1
ATOM 741 C CA . PHE A 1 97 ? 0.830 5.107 -6.755 1.00 88.31 97 PHE A CA 1
ATOM 742 C C . PHE A 1 97 ? -0.337 5.619 -7.582 1.00 88.31 97 PHE A C 1
ATOM 744 O O . PHE A 1 97 ? -1.165 4.834 -8.040 1.00 88.31 97 PHE A O 1
ATOM 751 N N . ARG A 1 98 ? -0.374 6.928 -7.804 1.00 84.38 98 ARG A N 1
ATOM 752 C CA . ARG A 1 98 ? -1.238 7.573 -8.783 1.00 84.38 98 ARG A CA 1
ATOM 753 C C . ARG A 1 98 ? -0.386 7.983 -9.977 1.00 84.38 98 ARG A C 1
ATOM 755 O O . ARG A 1 98 ? 0.513 8.813 -9.841 1.00 84.38 98 ARG A O 1
ATOM 762 N N . VAL A 1 99 ? -0.698 7.401 -11.130 1.00 78.50 99 VAL A N 1
ATOM 763 C CA . VAL A 1 99 ? -0.118 7.761 -12.427 1.00 78.50 99 VAL A CA 1
ATOM 764 C C . VAL A 1 99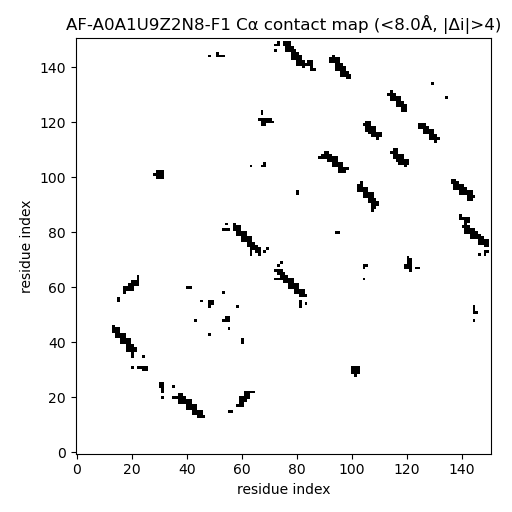 ? -1.250 8.301 -13.286 1.00 78.50 99 VAL A C 1
ATOM 766 O O . VAL A 1 99 ? -2.174 7.566 -13.640 1.00 78.50 99 VAL A O 1
ATOM 769 N N . SER A 1 100 ? -1.203 9.602 -13.573 1.00 75.25 100 SER A N 1
ATOM 770 C CA . SER A 1 100 ? -2.330 10.331 -14.167 1.00 75.25 100 SER A CA 1
ATOM 771 C C . SER A 1 100 ? -3.617 10.099 -13.353 1.00 75.25 100 SER A C 1
ATOM 773 O O . SER A 1 100 ? -3.680 10.498 -12.191 1.00 75.25 100 SER A O 1
ATOM 775 N N . ASP A 1 101 ? -4.603 9.405 -13.923 1.00 71.50 101 ASP A N 1
ATOM 776 C CA . ASP A 1 101 ? -5.905 9.136 -13.304 1.00 71.50 101 ASP A CA 1
ATOM 777 C C . ASP A 1 101 ? -6.052 7.693 -12.786 1.00 71.50 101 ASP A C 1
ATOM 779 O O . ASP A 1 101 ? -7.145 7.294 -12.390 1.00 71.50 101 ASP A O 1
ATOM 783 N N . VAL A 1 102 ? -4.975 6.898 -12.790 1.00 77.00 102 VAL A N 1
ATOM 784 C CA . VAL A 1 102 ? -5.005 5.470 -12.437 1.00 77.00 102 VAL A CA 1
ATOM 785 C C . VAL A 1 102 ? -4.249 5.215 -11.137 1.00 77.00 102 VAL A C 1
ATOM 787 O O . VAL A 1 102 ? -3.127 5.694 -10.957 1.00 77.00 102 VAL A O 1
ATOM 790 N N . LEU A 1 103 ? -4.849 4.421 -10.242 1.00 84.12 103 LEU A N 1
ATOM 791 C CA . LEU A 1 103 ? -4.164 3.894 -9.062 1.00 84.12 103 LEU A CA 1
ATOM 792 C C . LEU A 1 103 ? -3.533 2.529 -9.341 1.00 84.12 103 LEU A C 1
ATOM 794 O O . LEU A 1 103 ? -4.185 1.617 -9.848 1.00 84.12 103 LEU A O 1
ATOM 798 N N . LEU A 1 104 ? -2.269 2.382 -8.955 1.00 88.12 104 LEU A N 1
ATOM 799 C CA . LEU A 1 104 ? -1.483 1.166 -9.122 1.00 88.12 104 LEU A CA 1
ATOM 800 C C . LEU A 1 104 ? -0.885 0.749 -7.784 1.00 88.12 104 LEU A C 1
ATOM 802 O O . LEU A 1 104 ? -0.283 1.562 -7.087 1.00 88.12 104 LEU A O 1
ATOM 806 N N . VAL A 1 105 ? -0.999 -0.533 -7.447 1.00 93.00 105 VAL A N 1
ATOM 807 C CA . VAL A 1 105 ? -0.241 -1.121 -6.339 1.00 93.00 105 VAL A CA 1
ATOM 808 C C . VAL A 1 105 ? 1.049 -1.694 -6.907 1.00 93.00 105 VAL A C 1
ATOM 810 O O . VAL A 1 105 ? 1.006 -2.511 -7.827 1.00 93.00 105 VAL A O 1
ATOM 813 N N . LYS A 1 106 ? 2.194 -1.257 -6.381 1.00 94.06 106 LYS A N 1
ATOM 814 C CA . LYS A 1 106 ? 3.519 -1.739 -6.796 1.00 94.06 106 LYS A CA 1
ATOM 815 C C . LYS A 1 106 ? 4.421 -1.922 -5.583 1.00 94.06 106 LYS A C 1
ATOM 817 O O . LYS A 1 106 ? 4.243 -1.280 -4.545 1.00 94.06 106 LYS A O 1
ATOM 822 N N . ARG A 1 107 ? 5.425 -2.779 -5.732 1.00 95.75 107 ARG A N 1
ATOM 823 C CA . ARG A 1 107 ? 6.542 -2.912 -4.805 1.00 95.75 107 ARG A CA 1
ATOM 824 C C . ARG A 1 107 ? 7.666 -1.976 -5.216 1.00 95.75 107 ARG A C 1
ATOM 826 O O . ARG A 1 107 ? 8.113 -2.007 -6.356 1.00 95.75 107 ARG A O 1
ATOM 833 N N . ALA A 1 108 ? 8.134 -1.177 -4.268 1.00 94.19 108 ALA A N 1
ATOM 834 C CA . ALA A 1 108 ? 9.241 -0.259 -4.465 1.00 94.19 108 ALA A CA 1
ATOM 835 C C . ALA A 1 108 ? 10.568 -0.911 -4.064 1.00 94.19 108 ALA A C 1
ATOM 837 O O . ALA A 1 108 ? 10.692 -1.420 -2.950 1.00 94.19 108 ALA A O 1
ATOM 838 N N . ARG A 1 109 ? 11.584 -0.878 -4.930 1.00 94.88 109 ARG A N 1
ATOM 839 C CA . ARG A 1 109 ? 12.935 -1.369 -4.623 1.00 94.88 109 ARG A CA 1
ATOM 840 C C . ARG A 1 109 ? 13.993 -0.391 -5.112 1.00 94.88 109 ARG A C 1
ATOM 842 O O . ARG A 1 109 ? 14.076 -0.082 -6.292 1.00 94.88 109 ARG A O 1
ATOM 849 N N . TRP A 1 110 ? 14.834 0.057 -4.193 1.00 92.00 110 TRP A N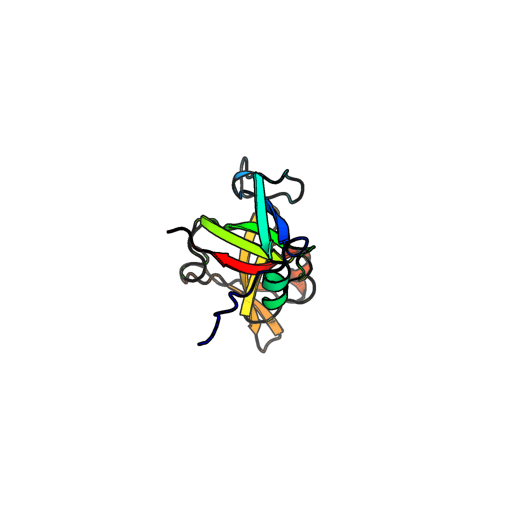 1
ATOM 850 C CA . TRP A 1 110 ? 16.035 0.819 -4.528 1.00 92.00 110 TRP A CA 1
ATOM 851 C C . TRP A 1 110 ? 17.140 -0.095 -5.051 1.00 92.00 110 TRP A C 1
ATOM 853 O O . TRP A 1 110 ? 17.460 -1.099 -4.409 1.00 92.00 110 TRP A O 1
ATOM 863 N N . HIS A 1 111 ? 17.731 0.285 -6.179 1.00 92.88 111 HIS A N 1
ATOM 864 C CA . HIS A 1 111 ? 18.919 -0.342 -6.753 1.00 92.88 111 HIS A CA 1
ATOM 865 C C . HIS A 1 111 ? 20.201 0.367 -6.310 1.00 92.88 111 HIS A C 1
ATOM 867 O O . HIS A 1 111 ? 20.182 1.510 -5.855 1.00 92.88 111 HIS A O 1
ATOM 873 N N . MET A 1 112 ? 21.339 -0.317 -6.460 1.00 90.69 112 MET A N 1
ATOM 874 C CA . MET A 1 112 ? 22.660 0.217 -6.086 1.00 90.69 112 MET A CA 1
ATOM 875 C C . MET A 1 112 ? 23.075 1.432 -6.926 1.00 90.69 112 MET A C 1
ATOM 877 O O . MET A 1 112 ? 23.886 2.236 -6.477 1.00 90.69 112 MET A O 1
ATOM 881 N N . ASP A 1 113 ? 22.511 1.579 -8.127 1.00 89.19 113 ASP A N 1
ATOM 882 C CA . ASP A 1 113 ? 22.700 2.741 -8.999 1.00 89.19 113 ASP A CA 1
ATOM 883 C C . ASP A 1 113 ? 21.794 3.932 -8.626 1.00 89.19 113 ASP A C 1
ATOM 885 O O . ASP A 1 113 ? 21.787 4.947 -9.320 1.00 89.19 113 ASP A O 1
ATOM 889 N N . GLY A 1 114 ? 21.039 3.820 -7.528 1.00 86.25 114 GLY A N 1
ATOM 890 C CA . GLY A 1 114 ? 20.159 4.866 -7.019 1.00 86.25 114 GLY A CA 1
ATOM 891 C C . GLY A 1 114 ? 18.811 4.962 -7.731 1.00 86.25 114 GLY A C 1
ATOM 892 O O . GLY A 1 114 ? 18.034 5.859 -7.402 1.00 86.25 114 GLY A O 1
ATOM 893 N N . LYS A 1 115 ? 18.502 4.065 -8.677 1.00 90.38 115 LYS A N 1
ATOM 894 C CA . LYS A 1 115 ? 17.186 4.024 -9.324 1.00 90.38 115 LYS A CA 1
ATOM 895 C C . LYS A 1 115 ? 16.144 3.360 -8.437 1.00 90.38 115 LYS A C 1
ATOM 897 O O . LYS A 1 115 ? 16.441 2.439 -7.670 1.00 90.38 115 LYS A O 1
ATOM 902 N N . LEU A 1 116 ? 14.906 3.810 -8.598 1.00 90.44 116 LEU A N 1
ATOM 903 C CA . LEU A 1 116 ? 13.741 3.196 -7.987 1.00 90.44 116 LEU A CA 1
ATOM 904 C C . LEU A 1 116 ? 13.075 2.257 -8.996 1.00 90.44 116 LEU A C 1
ATOM 906 O O . LEU A 1 116 ? 12.575 2.696 -10.027 1.00 90.44 116 LEU A O 1
ATOM 910 N N . GLU A 1 117 ? 13.047 0.967 -8.690 1.00 92.94 117 GLU A N 1
ATOM 911 C CA . GLU A 1 117 ? 12.225 -0.017 -9.392 1.00 92.94 117 GLU A CA 1
ATOM 912 C C . GLU A 1 117 ? 10.828 -0.054 -8.766 1.00 92.94 117 GLU A C 1
ATOM 914 O O . GLU A 1 117 ? 10.687 -0.232 -7.552 1.00 92.94 117 GLU A O 1
ATOM 919 N N . LEU A 1 118 ? 9.803 0.057 -9.607 1.00 92.62 118 LEU A N 1
ATOM 920 C CA . LEU A 1 118 ? 8.416 -0.238 -9.282 1.00 92.62 118 LEU A CA 1
ATOM 921 C C . LEU A 1 118 ? 8.019 -1.540 -9.975 1.00 92.62 118 LEU A C 1
ATOM 923 O O . LEU A 1 118 ? 7.831 -1.583 -11.192 1.00 92.62 118 LEU A O 1
ATOM 927 N N . SER A 1 119 ? 7.881 -2.612 -9.203 1.00 94.31 119 SER A N 1
ATOM 928 C CA . SER A 1 119 ? 7.545 -3.932 -9.732 1.00 94.31 119 SER A CA 1
ATOM 929 C C . SER A 1 119 ? 6.217 -4.462 -9.218 1.00 94.31 119 SER A C 1
ATOM 931 O O . SER A 1 119 ? 5.749 -4.166 -8.120 1.00 94.31 119 SER A O 1
ATOM 933 N N . SER A 1 120 ? 5.596 -5.2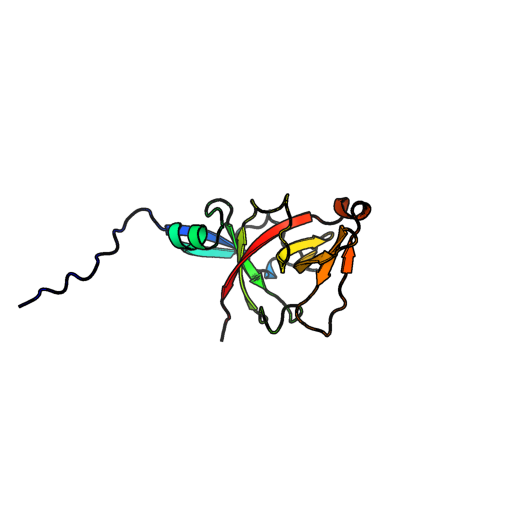55 -10.075 1.00 93.38 120 SER A N 1
ATOM 934 C CA . SER A 1 120 ? 4.471 -6.118 -9.760 1.00 93.38 120 SER A CA 1
ATOM 935 C C . SER A 1 120 ? 5.019 -7.457 -9.255 1.00 93.38 120 SER A C 1
ATOM 937 O O . SER A 1 120 ? 6.042 -7.926 -9.751 1.00 93.38 120 SER A O 1
ATOM 939 N N . ASP A 1 121 ? 4.373 -8.074 -8.263 1.00 92.88 121 ASP A N 1
ATOM 940 C CA . ASP A 1 121 ? 4.809 -9.397 -7.778 1.00 92.88 121 ASP A CA 1
ATOM 941 C C . ASP A 1 121 ? 4.421 -10.530 -8.745 1.00 92.88 121 ASP A C 1
ATOM 943 O O . ASP A 1 121 ? 4.967 -11.632 -8.661 1.00 92.88 121 ASP A O 1
ATOM 947 N N . ASN A 1 122 ? 3.523 -10.244 -9.689 1.00 90.88 122 ASN A N 1
ATOM 948 C CA . ASN A 1 122 ? 3.200 -11.130 -10.793 1.00 90.88 122 ASN A CA 1
ATOM 949 C C . ASN A 1 122 ? 4.217 -10.949 -11.930 1.00 90.88 122 ASN A C 1
ATOM 951 O O . ASN A 1 122 ? 4.293 -9.889 -12.552 1.00 90.88 122 ASN A O 1
ATOM 955 N N . ALA A 1 123 ? 4.957 -12.017 -12.237 1.00 90.88 123 ALA A N 1
ATOM 956 C CA . ALA A 1 123 ? 6.023 -12.028 -13.240 1.00 90.88 123 ALA A CA 1
ATOM 957 C C . ALA A 1 123 ? 5.554 -11.751 -14.683 1.00 90.88 123 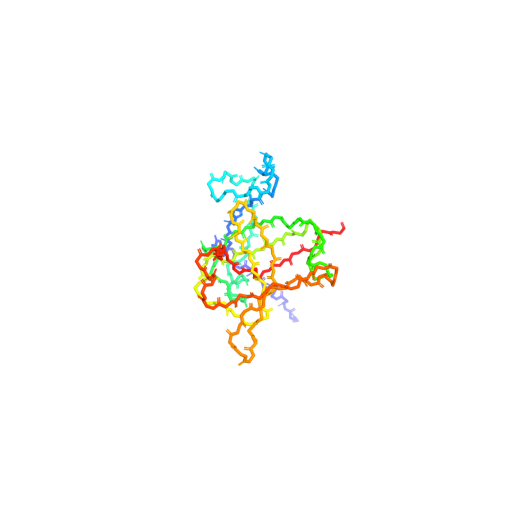ALA A C 1
ATOM 959 O O . ALA A 1 123 ? 6.384 -11.480 -15.549 1.00 90.88 123 ALA A O 1
ATOM 960 N N . ALA A 1 124 ? 4.246 -11.805 -14.959 1.00 91.94 124 ALA A N 1
ATOM 961 C CA . ALA A 1 124 ? 3.694 -11.412 -16.256 1.00 91.94 124 ALA A CA 1
ATOM 962 C C . ALA A 1 124 ? 3.837 -9.901 -16.537 1.00 91.94 124 ALA A C 1
ATOM 964 O O . ALA A 1 124 ? 3.751 -9.474 -17.688 1.00 91.94 124 ALA A O 1
ATOM 965 N N . TYR A 1 125 ? 4.072 -9.094 -15.500 1.00 89.75 125 TYR A N 1
ATOM 966 C CA . TYR A 1 125 ? 4.158 -7.641 -15.577 1.00 89.75 125 TYR A CA 1
ATOM 967 C C . TYR A 1 125 ? 5.615 -7.183 -15.513 1.00 89.75 125 TYR A C 1
ATOM 969 O O . TYR A 1 125 ? 6.368 -7.570 -14.620 1.00 89.75 125 TYR A O 1
ATOM 977 N N . GLN A 1 126 ? 6.011 -6.330 -16.456 1.00 90.06 126 GLN A N 1
ATOM 978 C CA . GLN A 1 126 ? 7.373 -5.803 -16.505 1.00 90.06 126 GLN A CA 1
ATOM 979 C C . GLN A 1 126 ? 7.600 -4.745 -15.408 1.00 90.06 126 GLN A C 1
ATOM 981 O O . GLN A 1 126 ? 6.708 -3.923 -15.172 1.00 90.06 126 GLN A O 1
ATOM 986 N N . PRO A 1 127 ? 8.771 -4.739 -14.743 1.00 91.50 127 PRO A N 1
ATOM 987 C CA . PRO A 1 127 ? 9.156 -3.666 -13.834 1.00 91.50 127 PRO A CA 1
ATOM 988 C C . PRO A 1 127 ? 9.348 -2.336 -14.560 1.00 91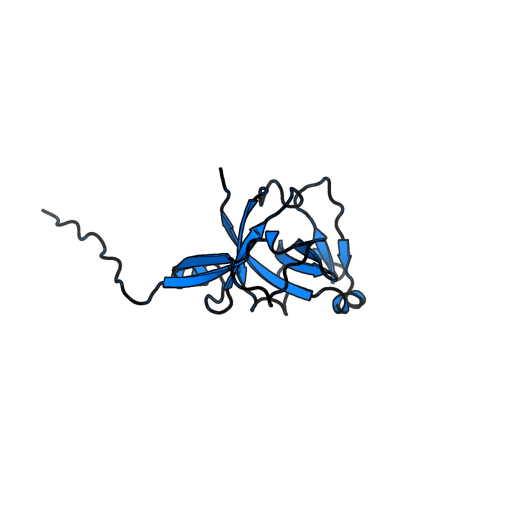.50 127 PRO A C 1
ATOM 990 O O . PRO A 1 127 ? 9.823 -2.288 -15.695 1.00 91.50 127 PRO A O 1
ATOM 993 N N . GLU A 1 128 ? 9.042 -1.252 -13.861 1.00 89.81 128 GLU A N 1
ATOM 994 C CA . GLU A 1 128 ? 9.272 0.116 -14.314 1.00 89.81 128 GLU A CA 1
ATOM 995 C C . GLU A 1 128 ? 10.420 0.717 -13.497 1.00 89.81 128 GLU A C 1
ATOM 997 O O . GLU A 1 128 ? 10.496 0.514 -12.286 1.00 89.81 128 GLU A O 1
ATOM 1002 N N . PHE A 1 129 ? 11.327 1.445 -14.147 1.00 88.62 129 PHE A N 1
ATOM 1003 C CA . PHE A 1 129 ? 12.479 2.061 -13.490 1.00 88.62 129 PHE A CA 1
ATOM 1004 C C . PHE A 1 129 ? 12.366 3.571 -13.576 1.00 88.62 129 PHE A C 1
ATOM 1006 O O . PHE A 1 129 ? 12.290 4.131 -14.668 1.00 88.62 129 PHE A O 1
ATOM 1013 N N . LEU A 1 130 ? 12.391 4.216 -12.418 1.00 83.12 130 LEU A N 1
ATOM 1014 C CA . LEU A 1 130 ? 12.353 5.660 -12.298 1.00 83.12 130 LEU A CA 1
ATOM 1015 C C . LEU A 1 130 ? 13.711 6.158 -11.825 1.00 83.12 130 LEU A C 1
ATOM 1017 O O . LEU A 1 130 ? 14.284 5.675 -10.843 1.00 83.12 130 LEU A O 1
ATOM 1021 N N . ASP A 1 131 ? 14.224 7.134 -12.557 1.00 73.88 131 ASP A N 1
ATOM 1022 C CA . ASP A 1 131 ? 15.310 7.984 -12.100 1.00 73.88 131 ASP A CA 1
ATOM 1023 C C . ASP A 1 131 ? 14.746 9.164 -11.284 1.00 73.88 131 ASP A C 1
ATOM 1025 O O . ASP A 1 131 ? 13.534 9.387 -11.217 1.00 73.88 131 ASP A O 1
ATOM 1029 N N . GLN A 1 132 ? 15.631 9.940 -10.652 1.00 60.78 132 GLN A N 1
ATOM 1030 C CA . GLN A 1 132 ? 15.235 11.124 -9.877 1.00 60.78 132 GLN A CA 1
ATOM 1031 C C . GLN A 1 132 ? 14.505 12.186 -10.720 1.00 60.78 132 GLN A C 1
ATOM 1033 O O . GLN A 1 132 ? 13.834 13.040 -10.153 1.00 60.78 132 GLN A O 1
ATOM 1038 N N . THR A 1 133 ? 14.607 12.139 -12.052 1.00 58.66 133 THR A N 1
ATOM 1039 C CA . THR A 1 133 ? 14.002 13.119 -12.965 1.00 58.66 133 THR A CA 1
ATOM 1040 C C . THR A 1 133 ? 12.545 12.828 -13.330 1.00 58.66 133 THR A C 1
ATOM 1042 O O . THR A 1 133 ? 11.843 13.750 -13.729 1.00 58.66 133 THR A O 1
ATOM 1045 N N . HIS A 1 134 ? 12.053 11.595 -13.162 1.00 58.38 134 HIS A N 1
ATOM 1046 C CA . HIS A 1 134 ? 10.649 11.243 -13.447 1.00 58.38 134 HIS A CA 1
ATOM 1047 C C . HIS A 1 134 ? 9.717 11.325 -12.224 1.00 58.38 134 HIS A C 1
ATOM 1049 O O . HIS A 1 134 ? 8.508 11.101 -12.353 1.00 58.38 134 HIS A O 1
ATOM 1055 N N . ALA A 1 135 ? 10.254 11.673 -11.049 1.00 55.75 135 ALA A N 1
ATOM 1056 C CA . ALA A 1 135 ? 9.510 11.742 -9.790 1.00 55.75 135 ALA A CA 1
ATOM 1057 C C . ALA A 1 135 ? 8.282 12.672 -9.858 1.00 55.75 135 ALA A C 1
ATOM 1059 O O . ALA A 1 135 ? 7.266 12.381 -9.235 1.00 55.75 135 ALA A O 1
ATOM 1060 N N . ASP A 1 136 ? 8.330 13.721 -10.683 1.00 56.84 136 ASP A N 1
ATOM 1061 C CA . ASP A 1 136 ? 7.260 14.723 -10.793 1.00 56.84 136 ASP A CA 1
ATOM 1062 C C . ASP A 1 136 ? 5.948 14.171 -11.382 1.00 56.84 136 ASP A C 1
ATOM 1064 O O . ASP A 1 136 ? 4.878 14.742 -11.171 1.00 56.84 136 ASP A O 1
ATOM 1068 N N . THR A 1 137 ? 6.002 13.053 -12.114 1.00 66.00 137 THR A N 1
ATOM 1069 C CA . THR A 1 137 ? 4.811 12.421 -12.723 1.00 66.00 137 THR A CA 1
ATOM 1070 C C . THR A 1 137 ? 4.182 11.325 -11.868 1.00 66.00 137 THR A C 1
ATOM 1072 O O . THR A 1 137 ? 3.077 10.865 -12.169 1.00 66.00 137 THR A O 1
ATOM 1075 N N . LEU A 1 138 ? 4.855 10.919 -10.791 1.00 74.44 138 LEU A N 1
ATOM 1076 C CA . LEU A 1 138 ? 4.425 9.838 -9.921 1.00 74.44 138 LEU A CA 1
ATOM 1077 C C . LEU A 1 138 ? 4.044 10.392 -8.550 1.00 74.44 138 LEU A C 1
ATOM 1079 O O . LEU A 1 138 ? 4.897 10.782 -7.759 1.00 74.44 138 LEU A O 1
ATOM 1083 N N . SER A 1 139 ? 2.755 10.350 -8.225 1.00 84.75 139 SER A N 1
ATOM 1084 C CA . SER A 1 139 ? 2.297 10.695 -6.881 1.00 84.75 139 SER A CA 1
ATOM 1085 C C . SER A 1 139 ? 2.155 9.431 -6.038 1.00 84.75 139 SER A C 1
ATOM 1087 O O . SER A 1 139 ? 1.448 8.493 -6.412 1.00 84.75 139 SER A O 1
ATOM 1089 N N . VAL A 1 140 ? 2.821 9.389 -4.886 1.00 88.44 140 VAL A N 1
ATOM 1090 C CA . VAL A 1 140 ? 2.603 8.333 -3.892 1.00 88.44 140 VAL A CA 1
ATOM 1091 C C . VAL A 1 140 ? 1.354 8.684 -3.096 1.00 88.44 140 VAL A C 1
ATOM 1093 O O . VAL A 1 140 ? 1.296 9.729 -2.453 1.00 88.44 140 VAL A O 1
ATOM 1096 N N . LEU A 1 141 ? 0.353 7.807 -3.127 1.00 89.38 141 LEU A N 1
ATOM 1097 C CA . LEU A 1 141 ? -0.869 7.966 -2.344 1.00 89.38 141 LEU A CA 1
ATOM 1098 C C . LEU A 1 141 ? -0.658 7.544 -0.885 1.00 89.38 141 LEU A C 1
ATOM 1100 O O . LEU A 1 141 ? -1.244 8.128 0.021 1.00 89.38 141 LEU A O 1
ATOM 1104 N N . GLY A 1 142 ? 0.159 6.513 -0.669 1.00 92.31 142 GLY A N 1
ATOM 1105 C CA . GLY A 1 142 ? 0.518 6.010 0.652 1.00 92.31 142 GLY A CA 1
ATOM 1106 C C . GLY A 1 142 ? 1.109 4.605 0.606 1.00 92.31 142 GLY A C 1
ATOM 1107 O O . GLY A 1 142 ? 1.107 3.936 -0.435 1.00 92.31 142 GLY A O 1
ATOM 1108 N N . ARG A 1 143 ? 1.605 4.144 1.755 1.00 95.94 143 ARG A N 1
ATOM 1109 C CA . ARG A 1 143 ? 2.175 2.801 1.916 1.00 95.94 143 ARG A CA 1
ATOM 1110 C C . ARG A 1 143 ? 1.096 1.798 2.302 1.00 95.94 143 ARG A C 1
ATOM 1112 O O . ARG A 1 143 ? 0.319 2.059 3.215 1.00 95.94 143 ARG A O 1
ATOM 1119 N N . VAL A 1 144 ? 1.083 0.630 1.666 1.00 96.50 144 VAL A N 1
ATOM 1120 C CA . VAL A 1 144 ? 0.251 -0.500 2.098 1.00 96.50 144 VAL A CA 1
ATOM 1121 C C . VAL A 1 144 ? 0.886 -1.109 3.347 1.00 96.50 144 VAL A C 1
ATOM 1123 O O . VAL A 1 144 ? 1.971 -1.687 3.284 1.00 96.50 144 VAL A O 1
ATOM 1126 N N . VAL A 1 145 ? 0.212 -0.968 4.486 1.00 97.06 145 VAL A N 1
ATOM 1127 C CA . VAL A 1 145 ? 0.701 -1.423 5.803 1.00 97.06 145 VAL A CA 1
ATOM 1128 C C . VAL A 1 145 ? 0.091 -2.756 6.227 1.00 97.06 145 VAL A C 1
ATOM 1130 O O . VAL A 1 145 ? 0.658 -3.471 7.048 1.00 97.06 145 VAL A O 1
ATOM 1133 N N . TYR A 1 146 ? -1.062 -3.107 5.658 1.00 96.81 146 TYR A N 1
ATOM 1134 C CA . TYR A 1 146 ? -1.763 -4.355 5.927 1.00 96.81 146 TYR A CA 1
ATOM 1135 C C . TYR A 1 146 ? -2.614 -4.749 4.724 1.00 96.81 146 TYR A C 1
ATOM 1137 O O . TYR A 1 146 ? -3.097 -3.886 3.991 1.00 96.81 146 TYR A O 1
ATOM 1145 N N . PHE A 1 147 ? -2.843 -6.047 4.550 1.00 94.69 147 PHE A N 1
ATOM 1146 C CA . PHE A 1 147 ? -3.862 -6.544 3.640 1.00 94.69 147 PHE A CA 1
ATOM 1147 C C . PHE A 1 147 ? -4.481 -7.835 4.170 1.00 94.69 147 PHE A C 1
ATOM 1149 O O . PHE A 1 147 ? -3.823 -8.607 4.868 1.00 94.69 147 PHE A O 1
ATOM 1156 N N . CYS A 1 148 ? -5.737 -8.091 3.813 1.00 92.25 148 CYS A N 1
ATOM 1157 C CA . CYS A 1 148 ? -6.367 -9.388 4.017 1.00 92.25 148 CYS A CA 1
ATOM 1158 C C . CYS A 1 148 ? -6.915 -9.942 2.704 1.00 92.25 148 CYS A C 1
ATOM 1160 O O . CYS A 1 148 ? -7.339 -9.207 1.811 1.00 92.25 148 CYS A O 1
ATOM 1162 N N . ARG A 1 149 ? -6.856 -11.268 2.598 1.00 87.06 149 ARG A N 1
ATOM 1163 C CA . ARG A 1 149 ? -7.315 -12.016 1.431 1.00 87.06 149 ARG A CA 1
ATOM 1164 C C . ARG A 1 149 ? -8.779 -12.377 1.620 1.00 87.06 149 ARG A C 1
ATOM 1166 O O . ARG A 1 149 ? -9.165 -12.792 2.715 1.00 87.06 149 ARG A O 1
ATOM 1173 N N . VAL A 1 150 ? -9.558 -12.237 0.558 1.00 78.69 150 VAL A N 1
ATOM 1174 C CA . VAL A 1 150 ? -10.910 -12.790 0.492 1.00 78.69 150 VAL A CA 1
ATOM 1175 C C . VAL A 1 150 ? -10.782 -14.238 -0.006 1.00 78.69 150 VAL A C 1
ATOM 1177 O O . VAL A 1 150 ? -9.982 -14.469 -0.916 1.00 78.69 150 VAL A O 1
ATOM 1180 N N . PRO A 1 151 ? -11.440 -15.214 0.647 1.00 72.94 151 PRO A N 1
ATOM 1181 C CA . PRO A 1 151 ? -11.405 -16.613 0.226 1.00 72.94 151 PRO A CA 1
ATOM 1182 C C . PRO A 1 151 ? -12.089 -16.851 -1.122 1.00 72.94 151 PRO A C 1
ATOM 1184 O O . PRO A 1 151 ? -13.027 -16.092 -1.457 1.00 72.94 151 PRO A O 1
#

Organism: NCBI:txid1122214

Radius of gyration: 17.76 Å; Cα contacts (8 Å, |Δi|>4): 305; chains: 1; bounding box: 41×38×60 Å

Mean predicted aligned error: 8.65 Å

Sequence (151 aa):
MFEERSPRLKSEKTLITLPFFAAEAAAGFGRIALDELPAGSVAFERSFLRSLGASPDNCFVMKSRGDSMQPTIPDDSILVIDQSQTEKIEHGCLYVFRVSDVLLVKRARWHMDGKLELSSDNAAYQPEFLDQTHADTLSVLGRVVYFCRVP

Foldseek 3Di:
DDDPPPPPPDDDPQKDKAFEAEQPVCPDPAADDPPDHGPGTDIDGCVVCVVLVADRVQKHKYFAADCQQPPPADHRKIWIFGQVAFPDDDAQFWFWKDQPRHTDIFGWHADPVRWIWTGGNDPVDDIDIDDPVCVVRIGTRGTGSDIDDDD

Solvent-accessible surface area (backbone atoms only — not comparable to full-atom values): 8723 Å² total; per-residue (Å²): 132,89,79,83,75,72,82,75,79,82,81,89,79,55,67,43,76,24,47,22,39,58,62,70,73,27,82,70,78,54,30,75,59,92,86,57,80,58,75,47,66,50,78,42,50,39,67,57,39,42,75,58,73,38,54,57,94,43,35,36,31,36,45,44,77,59,57,52,35,24,83,83,44,49,52,63,13,44,35,33,30,21,47,80,50,44,91,66,86,57,72,72,40,40,30,37,33,34,49,87,63,34,72,45,74,33,34,32,37,72,45,98,88,69,33,38,34,42,27,40,66,18,84,92,46,79,67,43,77,40,52,88,82,55,49,90,64,52,45,57,58,13,26,51,62,45,73,48,79,65,133

Nearest PDB structures (foldseek):
  2ho0-assembly1_A  TM=7.409E-01  e=6.207E-07  Escherichia coli
  2fjr-assembly1_A  TM=7.088E-01  e=1.994E-04  Eganvirus ev186
  7jvt-assembly1_D  TM=6.859E-01  e=1.994E-04  Lambdavirus lambda
  8ilm-assembly1_R  TM=4.522E-01  e=8.965E-02  Arabidopsis thaliana
  4ii1-assembly1_A  TM=5.887E-01  e=7.975E-01  Homo sapiens

Secondary structure (DSSP, 8-state):
-----------SS-EEEEEEE-GGG-SSSS---TTSPPSEEEEEEHHHHHHTT--GGGEEEEE--SSTTTTTS-TT-EEEEETT--SS--TT-EEEEEETTEEEEEEEEE-TTSPEEEE-SSTTSPPEEE-TTSGGGEEEEEEEEEEE---

pLDDT: mean 81.09, std 18.61, range [26.98, 97.06]

InterPro domains:
  IPR015927 Peptidase S24/S26A/S26B/S26C [PF00717] (20-145)
  IPR036286 LexA/Signal peptidase-like superfamily [SSF51306] (16-148)
  IPR039418 LexA-like [cd06529] (60-145)